Protein AF-A0A8S3WDG1-F1 (afdb_monomer_lite)

InterPro domains:
  IPR029526 PiggyBac transposable element-derived protein [PF13843] (2-52)

Foldseek 3Di:
DDDPVVVVVVVVVVVVVVVVVVLVVDQPDDDDPDPVVSVCCSVVVVVVLVVVVVVCCVVVVDDDDSVVSVVVVVVVVVVPDCDPVNVVPDDDDDDDDDDDDDDDD

Structure (mmCIF, N/CA/C/O backbone):
data_AF-A0A8S3WDG1-F1
#
_entry.id   AF-A0A8S3WDG1-F1
#
loop_
_atom_site.group_PDB
_atom_site.id
_atom_site.type_symbol
_atom_site.label_atom_id
_atom_site.label_alt_id
_atom_site.label_comp_id
_atom_site.label_asym_id
_atom_site.label_entity_id
_atom_site.label_seq_id
_atom_site.pdbx_PDB_ins_code
_atom_site.Cartn_x
_atom_site.Cartn_y
_atom_site.Cartn_z
_atom_site.occupancy
_atom_site.B_iso_or_equiv
_atom_site.auth_seq_id
_atom_site.auth_comp_id
_atom_site.auth_asym_id
_atom_site.auth_atom_id
_atom_site.pdbx_PDB_model_num
ATOM 1 N N . MET A 1 1 ? 28.594 -0.713 -28.675 1.00 73.12 1 MET A N 1
ATOM 2 C CA . MET A 1 1 ? 27.603 -1.698 -28.186 1.00 73.12 1 MET A CA 1
ATOM 3 C C . MET A 1 1 ? 27.904 -1.983 -26.723 1.00 73.12 1 MET A C 1
ATOM 5 O O . MET A 1 1 ? 29.070 -2.158 -26.399 1.00 73.12 1 MET A O 1
ATOM 9 N N . LYS A 1 2 ? 26.904 -1.951 -25.835 1.00 74.56 2 LYS A N 1
ATOM 10 C CA . LYS A 1 2 ? 27.092 -2.353 -24.430 1.00 74.56 2 LYS A CA 1
ATOM 11 C C . LYS A 1 2 ? 26.994 -3.884 -24.348 1.00 74.56 2 LYS A C 1
ATOM 13 O O . LYS A 1 2 ? 26.119 -4.436 -25.014 1.00 74.56 2 LYS A O 1
ATOM 18 N N . PRO A 1 3 ? 27.877 -4.568 -23.603 1.00 90.31 3 PRO A N 1
ATOM 19 C CA . PRO A 1 3 ? 27.862 -6.025 -23.525 1.00 90.31 3 PRO A CA 1
ATOM 20 C C . PRO A 1 3 ? 26.574 -6.508 -22.847 1.00 90.31 3 PRO A C 1
ATOM 22 O O . PRO A 1 3 ? 26.115 -5.895 -21.881 1.00 90.31 3 PRO A O 1
ATOM 25 N N . ALA A 1 4 ? 26.001 -7.606 -23.350 1.00 81.25 4 ALA A N 1
ATOM 26 C CA . ALA A 1 4 ? 24.704 -8.131 -22.909 1.00 81.25 4 ALA A CA 1
ATOM 27 C C . ALA A 1 4 ? 24.638 -8.353 -21.385 1.00 81.25 4 ALA A C 1
ATOM 29 O O . ALA A 1 4 ? 23.656 -7.986 -20.748 1.00 81.25 4 ALA A O 1
ATOM 30 N N . ILE A 1 5 ? 25.742 -8.805 -20.783 1.00 83.31 5 ILE A N 1
ATOM 31 C CA . ILE A 1 5 ? 25.858 -9.023 -19.335 1.00 83.31 5 ILE A CA 1
ATOM 32 C C . ILE A 1 5 ? 25.668 -7.745 -18.499 1.00 83.31 5 ILE A C 1
ATOM 34 O O . ILE A 1 5 ? 25.099 -7.785 -17.412 1.00 83.31 5 ILE A O 1
ATOM 38 N N . VAL A 1 6 ? 26.092 -6.587 -19.017 1.00 83.38 6 VAL A N 1
ATOM 39 C CA . VAL A 1 6 ? 25.920 -5.292 -18.338 1.00 83.38 6 VAL A CA 1
ATOM 40 C C . VAL A 1 6 ? 24.477 -4.804 -18.465 1.00 83.38 6 VAL A C 1
ATOM 42 O O . VAL A 1 6 ? 23.970 -4.130 -17.570 1.00 83.38 6 VAL A O 1
ATOM 45 N N . VAL A 1 7 ? 23.795 -5.152 -19.559 1.00 82.75 7 VAL A N 1
ATOM 46 C CA . VAL A 1 7 ? 22.378 -4.822 -19.759 1.00 82.75 7 VAL A CA 1
ATOM 47 C C . VAL A 1 7 ? 21.501 -5.647 -18.817 1.00 82.75 7 VAL A C 1
ATOM 49 O O . VAL A 1 7 ? 20.655 -5.072 -18.134 1.00 82.75 7 VAL A O 1
ATOM 52 N N . ASP A 1 8 ? 21.754 -6.952 -18.704 1.00 82.19 8 ASP A N 1
ATOM 53 C CA . ASP A 1 8 ? 21.000 -7.839 -17.811 1.00 82.19 8 ASP A CA 1
ATOM 54 C C . ASP A 1 8 ? 21.216 -7.502 -16.331 1.00 82.19 8 ASP A C 1
ATOM 56 O O . ASP A 1 8 ? 20.253 -7.431 -15.564 1.00 82.19 8 ASP A O 1
ATOM 60 N N . TYR A 1 9 ? 22.453 -7.192 -15.933 1.00 83.00 9 TYR A N 1
ATOM 61 C CA . TYR A 1 9 ? 22.750 -6.762 -14.566 1.00 83.00 9 TYR A CA 1
ATOM 62 C C . TYR A 1 9 ? 22.012 -5.470 -14.190 1.00 83.00 9 TYR A C 1
ATOM 64 O O . TYR A 1 9 ? 21.357 -5.399 -13.149 1.00 83.00 9 TYR A O 1
ATOM 72 N N . ASN A 1 10 ? 22.061 -4.450 -15.053 1.00 79.56 10 ASN A N 1
ATOM 73 C CA . ASN A 1 10 ? 21.382 -3.178 -14.794 1.00 79.56 10 ASN A CA 1
ATOM 74 C C . ASN A 1 10 ? 19.855 -3.326 -14.776 1.00 79.56 10 ASN A C 1
ATOM 76 O O . ASN A 1 10 ? 19.182 -2.624 -14.021 1.00 79.56 10 ASN A O 1
ATOM 80 N N . LYS A 1 11 ? 19.310 -4.259 -15.565 1.00 76.44 11 LYS A N 1
ATOM 81 C CA . LYS A 1 11 ? 17.880 -4.579 -15.572 1.00 76.44 11 LYS A CA 1
ATOM 82 C C . LYS A 1 11 ? 17.433 -5.228 -14.260 1.00 76.44 11 LYS A C 1
ATOM 84 O O . LYS A 1 11 ? 16.379 -4.871 -13.744 1.00 76.44 11 LYS A O 1
ATOM 89 N N . ALA A 1 12 ? 18.232 -6.140 -13.706 1.00 74.00 12 ALA A N 1
ATOM 90 C CA . ALA A 1 12 ? 17.930 -6.791 -12.431 1.00 74.00 12 ALA A CA 1
ATOM 91 C C . ALA A 1 12 ? 18.125 -5.853 -11.225 1.00 74.00 12 ALA A C 1
ATOM 93 O O . ALA A 1 12 ? 17.335 -5.886 -10.283 1.00 74.00 12 ALA A O 1
ATOM 94 N N . LYS A 1 13 ? 19.140 -4.980 -11.269 1.00 76.12 13 LYS A N 1
ATOM 95 C CA . LYS A 1 13 ? 19.474 -4.060 -10.171 1.00 76.12 13 LYS A CA 1
ATOM 96 C C . LYS A 1 13 ? 18.333 -3.091 -9.833 1.00 76.12 13 LYS A C 1
ATOM 98 O O . LYS A 1 13 ? 18.037 -2.887 -8.661 1.00 76.12 13 LYS A O 1
ATOM 103 N N . GLY A 1 14 ? 17.641 -2.567 -10.847 1.00 75.25 14 GLY A N 1
ATOM 104 C CA . GLY A 1 14 ? 16.582 -1.570 -10.649 1.00 75.25 14 GLY A CA 1
ATOM 105 C C . GLY A 1 14 ? 15.324 -2.086 -9.937 1.00 75.25 14 GLY A C 1
ATOM 106 O O . GLY A 1 14 ? 14.551 -1.284 -9.419 1.00 75.25 14 GLY A O 1
ATOM 107 N N . ALA A 1 15 ? 15.105 -3.404 -9.877 1.00 74.19 15 ALA A N 1
ATOM 108 C CA . ALA A 1 15 ? 13.928 -3.970 -9.216 1.00 74.19 15 ALA A CA 1
ATOM 109 C C . ALA A 1 15 ? 13.957 -3.767 -7.691 1.00 74.19 15 ALA A C 1
ATOM 111 O O . ALA A 1 15 ? 12.919 -3.503 -7.082 1.00 74.19 15 ALA A O 1
ATOM 112 N N . VAL A 1 16 ? 15.146 -3.854 -7.085 1.00 77.12 16 VAL A N 1
ATOM 113 C CA . VAL A 1 16 ? 15.339 -3.632 -5.644 1.00 77.12 16 VAL A CA 1
ATOM 114 C C . VAL A 1 16 ? 15.120 -2.159 -5.305 1.00 77.12 16 VAL A C 1
ATOM 116 O O . VAL A 1 16 ? 14.334 -1.854 -4.410 1.00 77.12 16 VAL A O 1
ATOM 119 N N . ASP A 1 17 ? 15.728 -1.254 -6.077 1.00 80.50 17 ASP A N 1
ATOM 120 C CA . ASP A 1 17 ? 15.594 0.197 -5.891 1.00 80.50 17 ASP A CA 1
ATOM 121 C C . ASP A 1 17 ? 14.136 0.664 -6.049 1.00 80.50 17 ASP A C 1
ATOM 123 O O . ASP A 1 17 ? 13.658 1.511 -5.294 1.00 80.50 17 ASP A O 1
ATOM 127 N N . LEU A 1 18 ? 13.394 0.082 -7.001 1.00 76.69 18 LEU A N 1
ATOM 128 C CA . LEU A 1 18 ? 11.977 0.391 -7.208 1.00 76.69 18 LEU A CA 1
ATOM 129 C C . LEU A 1 18 ? 11.119 -0.045 -6.013 1.00 76.69 18 LEU A C 1
ATOM 131 O O . LEU A 1 18 ? 10.237 0.697 -5.578 1.00 76.69 18 LEU A O 1
ATOM 135 N N . SER A 1 19 ? 11.379 -1.235 -5.468 1.00 71.94 19 SER A N 1
ATOM 136 C CA . SER A 1 19 ? 10.674 -1.730 -4.284 1.00 71.94 19 SER A CA 1
ATOM 137 C C . SER A 1 19 ? 10.962 -0.870 -3.050 1.00 71.94 19 SER A C 1
ATOM 139 O O . SER A 1 19 ? 10.035 -0.556 -2.300 1.00 71.94 19 SER A O 1
ATOM 141 N N . ASP A 1 20 ? 12.220 -0.470 -2.847 1.00 76.19 20 ASP A N 1
ATOM 142 C CA . ASP A 1 20 ? 12.625 0.384 -1.726 1.00 76.19 20 ASP A CA 1
ATOM 143 C C . ASP A 1 20 ? 11.986 1.778 -1.824 1.00 76.19 20 ASP A C 1
ATOM 145 O O . ASP A 1 20 ? 11.405 2.273 -0.857 1.00 76.19 20 ASP A O 1
ATOM 149 N N . GLN A 1 21 ? 11.948 2.362 -3.029 1.00 77.12 21 GLN A N 1
ATOM 150 C CA . GLN A 1 21 ? 11.223 3.610 -3.282 1.00 77.12 21 GLN A CA 1
ATOM 151 C C . GLN A 1 21 ? 9.732 3.480 -2.949 1.00 77.12 21 GLN A C 1
ATOM 153 O O . GLN A 1 21 ? 9.188 4.300 -2.209 1.00 77.12 21 GLN A O 1
ATOM 158 N N . MET A 1 22 ? 9.054 2.438 -3.441 1.00 69.94 22 MET A N 1
ATOM 159 C CA . MET A 1 22 ? 7.627 2.228 -3.162 1.00 69.94 22 MET A CA 1
ATOM 160 C C . MET A 1 22 ? 7.332 2.065 -1.663 1.00 69.94 22 MET A C 1
ATOM 162 O O . MET A 1 22 ? 6.281 2.520 -1.201 1.00 69.94 22 MET A O 1
ATOM 166 N N . ALA A 1 23 ? 8.245 1.449 -0.905 1.00 67.12 23 ALA A N 1
ATOM 167 C CA . ALA A 1 23 ? 8.144 1.325 0.547 1.00 67.12 23 ALA A CA 1
ATOM 168 C C . ALA A 1 23 ? 8.376 2.672 1.255 1.00 67.12 23 ALA A C 1
ATOM 170 O O . ALA A 1 23 ? 7.578 3.060 2.112 1.00 67.12 23 ALA A O 1
ATOM 171 N N . ALA A 1 24 ? 9.404 3.425 0.852 1.00 68.81 24 ALA A N 1
ATOM 172 C CA . ALA A 1 24 ? 9.728 4.732 1.422 1.00 68.81 24 ALA A CA 1
ATOM 173 C C . ALA A 1 24 ? 8.575 5.742 1.267 1.00 68.81 24 ALA A C 1
ATOM 175 O O . ALA A 1 24 ? 8.216 6.432 2.227 1.00 68.81 24 ALA A O 1
ATOM 176 N N . TYR A 1 25 ? 7.924 5.783 0.097 1.00 66.06 25 TYR A N 1
ATOM 177 C CA . TYR A 1 25 ? 6.806 6.699 -0.172 1.00 66.06 25 TYR A CA 1
ATOM 178 C C . TYR A 1 25 ? 5.501 6.338 0.557 1.00 66.06 25 TYR A C 1
ATOM 180 O O . TYR A 1 25 ? 4.548 7.115 0.507 1.00 66.06 25 TYR A O 1
ATOM 188 N N . GLN A 1 26 ? 5.404 5.175 1.210 1.00 61.66 26 GLN A N 1
ATOM 189 C CA . GLN A 1 26 ? 4.148 4.657 1.777 1.00 61.66 26 GLN A CA 1
ATOM 190 C C . GLN A 1 26 ? 4.204 4.446 3.289 1.00 61.66 26 GLN A C 1
ATOM 192 O O . GLN A 1 26 ? 3.529 3.567 3.818 1.00 61.66 26 GLN A O 1
ATOM 197 N N . THR A 1 27 ? 4.958 5.283 4.002 1.00 60.38 27 THR A N 1
ATOM 198 C CA . THR A 1 27 ? 5.057 5.182 5.461 1.00 60.38 27 THR A CA 1
ATOM 199 C C . THR A 1 27 ? 3.891 5.918 6.150 1.00 60.38 27 THR A C 1
ATOM 201 O O . THR A 1 27 ? 3.854 7.152 6.099 1.00 60.38 27 THR A O 1
ATOM 204 N N . PRO A 1 28 ? 2.954 5.236 6.845 1.00 58.19 28 PRO A N 1
ATOM 205 C CA . PRO A 1 28 ? 1.931 5.864 7.690 1.00 58.19 28 PRO A CA 1
ATOM 206 C C . PRO A 1 28 ? 2.564 6.373 8.999 1.00 58.19 28 PRO A C 1
ATOM 208 O O . PRO A 1 28 ? 2.239 5.935 10.104 1.00 58.19 28 PRO A O 1
ATOM 211 N N . LEU A 1 29 ? 3.549 7.266 8.887 1.00 58.31 29 LEU A N 1
ATOM 212 C CA . LEU A 1 29 ? 4.485 7.552 9.965 1.00 58.31 29 LEU A CA 1
ATOM 213 C C . LEU A 1 29 ? 3.852 8.431 11.060 1.00 58.31 29 LEU A C 1
ATOM 215 O O . LEU A 1 29 ? 3.923 9.657 11.033 1.00 58.31 29 LEU A O 1
ATOM 219 N N . ARG A 1 30 ? 3.272 7.795 12.082 1.00 61.16 30 ARG A N 1
ATOM 220 C CA . ARG A 1 30 ? 2.966 8.416 13.384 1.00 61.16 30 ARG A CA 1
ATOM 221 C C . ARG A 1 30 ? 4.198 8.282 14.285 1.00 61.16 30 ARG A C 1
ATOM 223 O O . ARG A 1 30 ? 4.698 7.170 14.472 1.00 61.16 30 ARG A O 1
ATOM 230 N N . LYS A 1 31 ? 4.696 9.383 14.869 1.00 59.78 31 LYS A N 1
ATOM 231 C CA . LYS A 1 31 ? 5.821 9.330 15.825 1.00 59.78 31 LYS A CA 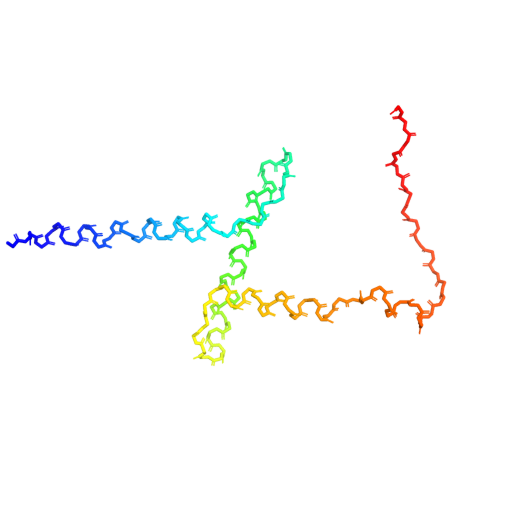1
ATOM 232 C C . LYS A 1 31 ? 5.454 8.412 16.997 1.00 59.78 31 LYS A C 1
ATOM 234 O O . LYS A 1 31 ? 4.566 8.727 17.780 1.00 59.78 31 LYS A O 1
ATOM 239 N N . THR A 1 32 ? 6.124 7.266 17.093 1.00 65.62 32 THR A N 1
ATOM 240 C CA . THR A 1 32 ? 5.872 6.246 18.117 1.00 65.62 32 THR A CA 1
ATOM 241 C C . THR A 1 32 ? 7.171 5.968 18.866 1.00 65.62 32 THR A C 1
ATOM 243 O O . THR A 1 32 ? 8.185 5.684 18.241 1.00 65.62 32 THR A O 1
ATOM 246 N N . LEU A 1 33 ? 7.139 6.022 20.202 1.00 69.38 33 LEU A N 1
ATOM 247 C CA . LEU A 1 33 ? 8.306 5.779 21.074 1.00 69.38 33 LEU A CA 1
ATOM 248 C C . LEU A 1 33 ? 8.785 4.313 21.066 1.00 69.38 33 LEU A C 1
ATOM 250 O O . LEU A 1 33 ? 9.902 4.009 21.464 1.00 69.38 33 LEU A O 1
ATOM 254 N N . LYS A 1 34 ? 7.925 3.388 20.628 1.00 78.12 34 LYS A N 1
ATOM 255 C CA . LYS A 1 34 ? 8.168 1.939 20.612 1.00 78.12 34 LYS A CA 1
ATOM 256 C C . LYS A 1 34 ? 8.417 1.466 19.178 1.00 78.12 34 LYS A C 1
ATOM 258 O O . LYS A 1 34 ? 7.467 1.317 18.410 1.00 78.12 34 LYS A O 1
ATOM 263 N N . TRP A 1 35 ? 9.681 1.212 18.837 1.00 80.75 35 TRP A N 1
ATOM 264 C CA . TRP A 1 35 ? 10.133 0.856 17.482 1.00 80.75 35 TRP A CA 1
ATOM 265 C C . TRP A 1 35 ? 9.403 -0.365 16.894 1.00 80.75 35 TRP A C 1
ATOM 267 O O . TRP A 1 35 ? 9.004 -0.345 15.733 1.00 80.75 35 TRP A O 1
ATOM 277 N N . TYR A 1 36 ? 9.133 -1.386 17.712 1.00 80.69 36 TYR A N 1
ATOM 278 C CA . TYR A 1 36 ? 8.467 -2.613 17.268 1.00 80.69 36 TYR A CA 1
ATOM 279 C C . TYR A 1 36 ? 7.023 -2.373 16.822 1.00 80.69 36 TYR A C 1
ATOM 281 O O . TYR A 1 36 ? 6.540 -3.054 15.926 1.00 80.69 36 TYR A O 1
ATOM 289 N N . LYS A 1 37 ? 6.327 -1.384 17.406 1.00 78.31 37 LYS A N 1
ATOM 290 C CA . LYS A 1 37 ? 4.962 -1.037 16.990 1.00 78.31 37 LYS A CA 1
ATOM 291 C C . LYS A 1 37 ? 4.965 -0.439 15.592 1.00 78.31 37 LYS A C 1
ATOM 293 O O . LYS A 1 37 ? 4.113 -0.796 14.793 1.00 78.31 37 LYS A O 1
ATOM 298 N N . LYS A 1 38 ? 5.935 0.432 15.295 1.00 75.38 38 LYS A N 1
ATOM 299 C CA . LYS A 1 38 ? 6.116 0.992 13.952 1.00 75.38 38 LYS A CA 1
ATOM 300 C C . LYS A 1 38 ? 6.320 -0.129 12.933 1.00 75.38 38 LYS A C 1
ATOM 302 O O . LYS A 1 38 ? 5.571 -0.203 11.972 1.00 75.38 38 LYS A O 1
ATOM 307 N N . VAL A 1 39 ? 7.263 -1.035 13.199 1.00 78.62 39 VAL A N 1
ATOM 308 C CA . VAL A 1 39 ? 7.541 -2.174 12.309 1.00 78.62 39 VAL A CA 1
ATOM 309 C C . VAL A 1 39 ? 6.313 -3.070 12.153 1.00 78.62 39 VAL A C 1
ATOM 311 O O . VAL A 1 39 ? 5.974 -3.433 11.036 1.00 78.62 39 VAL A O 1
ATOM 314 N N . ALA A 1 40 ? 5.611 -3.391 13.241 1.00 79.44 40 ALA A N 1
ATOM 315 C CA . ALA A 1 40 ? 4.417 -4.227 13.183 1.00 79.44 40 ALA A CA 1
ATOM 316 C C . ALA A 1 40 ? 3.295 -3.581 12.355 1.00 79.44 40 ALA A C 1
ATOM 318 O O . ALA A 1 40 ? 2.712 -4.252 11.513 1.00 79.44 40 ALA A O 1
ATOM 319 N N . PHE A 1 41 ? 3.007 -2.290 12.548 1.00 78.44 41 PHE A N 1
ATOM 320 C CA . PHE A 1 41 ? 1.982 -1.598 11.763 1.00 78.44 41 PHE A CA 1
ATOM 321 C C . PHE A 1 41 ? 2.380 -1.465 10.297 1.00 78.44 41 PHE A C 1
ATOM 323 O O . PHE A 1 41 ? 1.573 -1.803 9.436 1.00 78.44 41 PHE A O 1
ATOM 330 N N . ASP A 1 42 ? 3.611 -1.036 10.012 1.00 77.12 42 ASP A N 1
ATOM 331 C CA . ASP A 1 42 ? 4.097 -0.896 8.639 1.00 77.12 42 ASP A CA 1
ATOM 332 C C . ASP A 1 42 ? 4.083 -2.253 7.923 1.00 77.12 42 ASP A C 1
ATOM 334 O O . ASP A 1 42 ? 3.616 -2.346 6.793 1.00 77.12 42 ASP A O 1
ATOM 338 N N . LEU A 1 43 ? 4.521 -3.328 8.581 1.00 80.75 43 LEU A N 1
ATOM 339 C CA . LEU A 1 43 ? 4.562 -4.661 7.987 1.00 80.75 43 LEU A CA 1
ATOM 340 C C . LEU A 1 43 ? 3.156 -5.241 7.793 1.00 80.75 43 LEU A C 1
ATOM 342 O O . LEU A 1 43 ? 2.792 -5.616 6.682 1.00 80.75 43 LEU A O 1
ATOM 346 N N . ILE A 1 44 ? 2.344 -5.287 8.852 1.00 84.44 44 ILE A N 1
ATOM 347 C CA . ILE A 1 44 ? 1.023 -5.926 8.814 1.00 84.44 44 ILE A CA 1
ATOM 348 C C . ILE A 1 44 ? 0.087 -5.166 7.872 1.00 84.44 44 ILE A C 1
ATOM 350 O O . ILE A 1 44 ? -0.588 -5.797 7.060 1.00 84.44 44 ILE A O 1
ATOM 354 N N . LEU A 1 45 ? 0.060 -3.828 7.924 1.00 83.19 45 LEU A N 1
ATOM 355 C CA . LEU A 1 45 ? -0.817 -3.041 7.053 1.00 83.19 45 LEU A CA 1
ATOM 356 C C . LEU A 1 45 ? -0.371 -3.114 5.597 1.00 83.19 45 LEU A C 1
ATOM 358 O O . LEU A 1 45 ? -1.219 -3.280 4.725 1.00 83.19 45 LEU A O 1
ATOM 362 N N . ASN A 1 46 ? 0.931 -3.026 5.308 1.00 83.06 46 ASN A N 1
ATOM 363 C CA . ASN A 1 46 ? 1.390 -3.120 3.923 1.00 83.06 46 ASN A CA 1
ATOM 364 C C . ASN A 1 46 ? 1.142 -4.514 3.339 1.00 83.06 46 ASN A C 1
ATOM 366 O O . ASN A 1 46 ? 0.634 -4.604 2.222 1.00 83.06 46 ASN A O 1
ATOM 370 N N . ILE A 1 47 ? 1.404 -5.585 4.097 1.00 87.06 47 ILE A N 1
ATOM 371 C CA . ILE A 1 47 ? 1.109 -6.959 3.665 1.00 87.06 47 ILE A CA 1
ATOM 372 C C . ILE A 1 47 ? -0.396 -7.141 3.441 1.00 87.06 47 ILE A C 1
ATOM 374 O O . ILE A 1 47 ? -0.806 -7.609 2.379 1.00 87.06 47 ILE A O 1
ATOM 378 N N . ALA A 1 48 ? -1.233 -6.733 4.399 1.00 89.00 48 ALA A N 1
ATOM 379 C CA . ALA A 1 48 ? -2.684 -6.852 4.279 1.00 89.00 48 ALA A CA 1
ATOM 380 C C . ALA A 1 48 ? -3.225 -6.081 3.063 1.00 89.00 48 ALA A C 1
ATOM 382 O O . ALA A 1 48 ? -4.053 -6.604 2.320 1.00 89.00 48 ALA A O 1
ATOM 383 N N . MET A 1 49 ? -2.715 -4.870 2.814 1.00 89.38 49 MET A N 1
ATOM 384 C CA . MET A 1 49 ? -3.106 -4.046 1.669 1.00 89.38 49 MET A CA 1
ATOM 385 C C . MET A 1 49 ? -2.728 -4.677 0.327 1.00 89.38 49 MET A C 1
ATOM 387 O O . MET A 1 49 ? -3.536 -4.661 -0.600 1.00 89.38 49 MET A O 1
ATOM 391 N N . VAL A 1 50 ? -1.521 -5.240 0.209 1.00 88.12 50 VAL A N 1
ATOM 392 C CA . VAL A 1 50 ? -1.081 -5.922 -1.018 1.00 88.12 50 VAL A CA 1
ATOM 393 C C . VAL A 1 50 ? -1.910 -7.184 -1.255 1.00 88.12 50 VAL A C 1
ATOM 395 O O . VAL A 1 50 ? -2.396 -7.387 -2.366 1.00 88.12 50 VAL A O 1
ATOM 398 N N . ASN A 1 51 ? -2.155 -7.986 -0.216 1.00 90.00 51 ASN A N 1
ATOM 399 C CA . ASN A 1 51 ? -2.982 -9.191 -0.318 1.00 90.00 51 ASN A CA 1
ATOM 400 C C . ASN A 1 51 ? -4.424 -8.862 -0.736 1.00 90.00 51 ASN A C 1
ATOM 402 O O . ASN A 1 51 ? -4.978 -9.509 -1.625 1.00 90.00 51 ASN A O 1
ATOM 406 N N . ALA A 1 52 ? -5.015 -7.816 -0.152 1.00 90.75 52 ALA A N 1
ATOM 407 C CA . ALA A 1 52 ? -6.341 -7.338 -0.534 1.00 90.75 52 ALA A CA 1
ATOM 408 C C . ALA A 1 52 ? -6.382 -6.841 -1.990 1.00 90.75 52 ALA A C 1
ATOM 410 O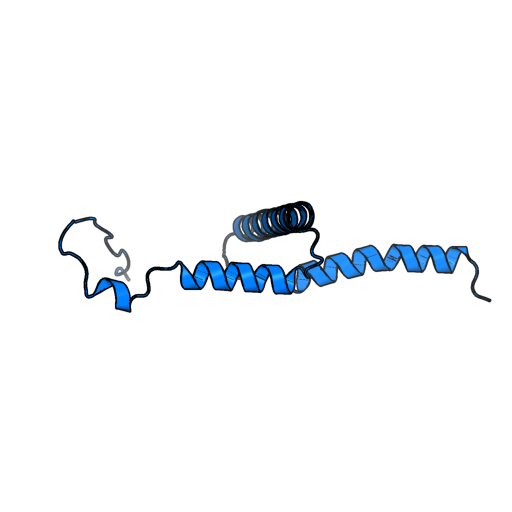 O . ALA A 1 52 ? -7.348 -7.113 -2.702 1.00 90.75 52 ALA A O 1
ATOM 411 N N . LEU A 1 53 ? -5.328 -6.163 -2.461 1.00 89.81 53 LEU A N 1
ATOM 412 C CA . LEU A 1 53 ? -5.219 -5.724 -3.854 1.00 89.81 53 LEU A CA 1
ATOM 413 C C . LEU A 1 53 ? -5.144 -6.914 -4.818 1.00 89.81 53 LEU A C 1
ATOM 415 O O . LEU A 1 53 ? -5.809 -6.895 -5.851 1.00 89.81 53 LEU A O 1
ATOM 419 N N . VAL A 1 54 ? -4.355 -7.944 -4.496 1.00 89.38 54 VAL A N 1
ATOM 420 C CA . VAL A 1 54 ? -4.268 -9.168 -5.311 1.00 89.38 54 VAL A CA 1
ATOM 421 C C . VAL A 1 54 ? -5.641 -9.828 -5.412 1.00 89.38 54 VAL A C 1
ATOM 423 O O . VAL A 1 54 ? -6.100 -10.097 -6.518 1.00 89.38 54 VAL A O 1
ATOM 426 N N . LEU A 1 55 ? -6.339 -9.994 -4.285 1.00 91.94 55 LEU A N 1
ATOM 427 C CA . LEU A 1 55 ? -7.691 -10.554 -4.268 1.00 91.94 55 LEU A CA 1
ATOM 428 C C . LEU A 1 55 ? -8.670 -9.720 -5.112 1.00 91.94 55 LEU A C 1
ATOM 430 O O . LEU A 1 55 ? -9.418 -10.270 -5.918 1.00 91.94 55 LEU A O 1
ATOM 434 N N . TYR A 1 56 ? -8.632 -8.392 -4.981 1.00 90.00 56 TYR A N 1
ATOM 435 C CA . TYR A 1 56 ? -9.482 -7.481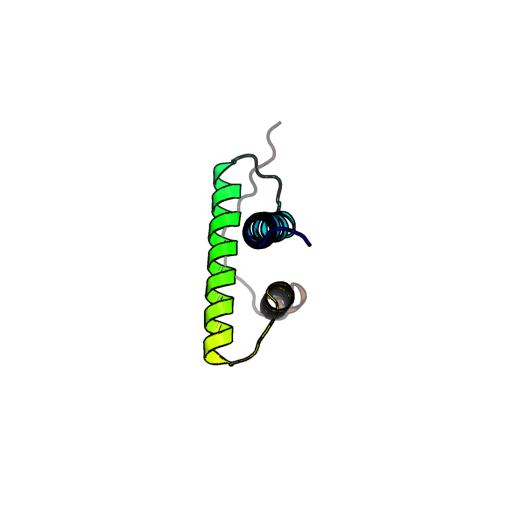 -5.750 1.00 90.00 56 TYR A CA 1
ATOM 436 C C . TYR A 1 56 ? -9.246 -7.592 -7.262 1.00 90.00 56 TYR A C 1
ATOM 438 O O . TYR A 1 56 ? -10.204 -7.609 -8.044 1.00 90.00 56 TYR A O 1
ATOM 446 N N . LYS A 1 57 ? -7.976 -7.701 -7.674 1.00 89.06 57 LYS A N 1
ATOM 447 C CA . LYS A 1 57 ? -7.591 -7.907 -9.074 1.00 89.06 57 LYS A CA 1
ATOM 448 C C . LYS A 1 57 ? -8.111 -9.242 -9.598 1.00 89.06 57 LYS A C 1
ATOM 450 O O . LYS A 1 57 ? -8.663 -9.260 -10.691 1.00 89.06 57 LYS A O 1
ATOM 455 N N . THR A 1 58 ? -8.006 -10.318 -8.819 1.00 89.81 58 THR A N 1
ATOM 456 C CA . THR A 1 58 ? -8.507 -11.646 -9.209 1.00 89.81 58 THR A CA 1
ATOM 457 C C . THR A 1 58 ? -10.024 -11.663 -9.389 1.00 89.81 58 THR A C 1
ATOM 459 O O . THR A 1 58 ? -10.521 -12.220 -10.361 1.00 89.81 58 THR A O 1
ATOM 462 N N . VAL A 1 59 ? -10.774 -11.031 -8.481 1.00 91.12 59 VAL A N 1
ATOM 463 C CA . VAL A 1 59 ? -12.247 -11.033 -8.526 1.00 91.12 59 VAL A CA 1
ATOM 464 C C . VAL A 1 59 ? -12.785 -10.114 -9.625 1.00 91.12 59 VAL A C 1
ATOM 466 O O . VAL A 1 59 ? -13.726 -10.467 -10.328 1.00 91.12 59 VAL A O 1
ATOM 469 N N . THR A 1 60 ? -12.194 -8.928 -9.789 1.00 86.88 60 THR A N 1
ATOM 470 C CA . THR A 1 60 ? -12.747 -7.884 -10.672 1.00 86.88 60 THR A CA 1
ATOM 471 C C . THR A 1 60 ? -12.078 -7.854 -12.052 1.00 86.88 60 THR A C 1
ATOM 473 O O . THR A 1 60 ? -12.562 -7.165 -12.945 1.00 86.88 60 THR A O 1
ATOM 476 N N . ASN A 1 61 ? -10.947 -8.551 -12.235 1.00 85.88 61 ASN A N 1
ATOM 477 C CA . ASN A 1 61 ? -10.071 -8.491 -13.419 1.00 85.88 61 ASN A CA 1
ATOM 478 C C . ASN A 1 61 ? -9.646 -7.063 -13.822 1.00 85.88 61 ASN A C 1
ATOM 480 O O . ASN A 1 61 ? -9.239 -6.807 -14.953 1.00 85.88 61 ASN A O 1
ATOM 484 N N . LYS A 1 62 ? -9.724 -6.105 -12.890 1.00 81.94 62 LYS A N 1
ATOM 485 C CA . LYS A 1 62 ? -9.357 -4.704 -13.122 1.00 81.94 62 LYS A CA 1
ATOM 486 C C . LYS A 1 62 ? -7.940 -4.442 -12.656 1.00 81.94 62 LYS A C 1
ATOM 488 O O . LYS A 1 62 ? -7.569 -4.777 -11.532 1.00 81.94 62 LYS A O 1
ATOM 493 N N . HIS A 1 63 ? -7.165 -3.764 -13.494 1.00 80.25 63 HIS A N 1
ATOM 494 C CA . HIS A 1 63 ? -5.830 -3.329 -13.124 1.00 80.25 63 HIS A CA 1
ATOM 495 C C . HIS A 1 63 ? -5.882 -1.948 -12.459 1.00 80.25 63 HIS A C 1
ATOM 497 O O . HIS A 1 63 ? -6.019 -0.931 -13.130 1.00 80.25 63 HIS A O 1
ATOM 503 N N . VAL A 1 64 ? -5.785 -1.920 -11.127 1.00 83.75 64 VAL A N 1
ATOM 504 C CA . VAL A 1 64 ? -5.772 -0.682 -10.329 1.00 83.75 64 VAL A CA 1
ATOM 505 C C . VAL A 1 64 ? -4.394 -0.485 -9.697 1.00 83.75 64 VAL A C 1
ATOM 507 O O . VAL A 1 64 ? -3.741 -1.455 -9.288 1.00 83.75 64 VAL A O 1
ATOM 510 N N . SER A 1 65 ? -3.937 0.770 -9.643 1.00 85.25 65 SER A N 1
ATOM 511 C CA . SER A 1 65 ? -2.711 1.149 -8.940 1.00 85.25 65 SER A CA 1
ATOM 512 C C . SER A 1 65 ? -2.901 0.989 -7.426 1.00 85.25 65 SER A C 1
ATOM 514 O O . SER A 1 65 ? -4.001 1.164 -6.898 1.00 85.25 65 SER A O 1
ATOM 516 N N . ILE A 1 66 ? -1.831 0.675 -6.691 1.00 81.50 66 ILE A N 1
ATOM 517 C CA . ILE A 1 66 ? -1.935 0.516 -5.233 1.00 81.50 66 ILE A CA 1
ATOM 518 C C . ILE A 1 66 ? -2.335 1.821 -4.524 1.00 81.50 66 ILE A C 1
ATOM 520 O O . ILE A 1 66 ? -2.984 1.788 -3.481 1.00 81.50 66 ILE A O 1
ATOM 524 N N . VAL A 1 67 ? -1.991 2.970 -5.113 1.00 84.81 67 VAL A N 1
ATOM 525 C CA . VAL A 1 67 ? -2.336 4.300 -4.595 1.00 84.81 67 VAL A CA 1
ATOM 526 C C . VAL A 1 67 ? -3.835 4.554 -4.723 1.00 84.81 67 VAL A C 1
ATOM 528 O O . VAL A 1 67 ? -4.467 4.983 -3.761 1.00 84.81 67 VAL A O 1
ATOM 531 N N . ASP A 1 68 ? -4.424 4.255 -5.879 1.00 86.75 68 ASP A N 1
ATOM 532 C CA . ASP A 1 68 ? -5.854 4.489 -6.099 1.00 86.75 68 ASP A CA 1
ATOM 533 C C . ASP A 1 68 ? -6.709 3.486 -5.324 1.00 86.75 68 ASP A C 1
ATOM 535 O O . ASP A 1 68 ? -7.716 3.865 -4.732 1.00 86.75 68 ASP A O 1
ATOM 539 N N . PHE A 1 69 ? -6.243 2.241 -5.196 1.00 88.00 69 PHE A N 1
ATOM 540 C CA . PHE A 1 69 ? -6.876 1.255 -4.322 1.00 88.00 69 PHE A CA 1
ATOM 541 C C . PHE A 1 69 ? -6.910 1.717 -2.856 1.00 88.00 69 PHE A C 1
ATOM 543 O O . PHE A 1 69 ? -7.945 1.629 -2.196 1.00 88.00 69 PHE A O 1
ATOM 550 N N . ARG A 1 70 ? -5.803 2.285 -2.354 1.00 87.88 70 ARG A N 1
ATOM 551 C CA . ARG A 1 70 ? -5.743 2.892 -1.014 1.00 87.88 70 ARG A CA 1
ATOM 552 C C . ARG A 1 70 ? -6.730 4.051 -0.863 1.00 87.88 70 ARG A C 1
ATOM 554 O O . ARG A 1 70 ? -7.400 4.125 0.163 1.00 87.88 70 ARG A O 1
ATOM 561 N N . LYS A 1 71 ? -6.852 4.933 -1.862 1.00 88.19 71 LYS A N 1
ATOM 562 C CA . LYS A 1 71 ? -7.816 6.052 -1.835 1.00 88.19 71 LYS A CA 1
ATOM 563 C C . LYS A 1 71 ? -9.262 5.566 -1.770 1.00 88.19 71 LYS A C 1
ATOM 565 O O . LYS A 1 71 ? -10.028 6.089 -0.968 1.00 88.19 71 LYS A O 1
ATOM 570 N N . GLU A 1 72 ? -9.625 4.568 -2.571 1.00 89.44 72 GLU A N 1
ATOM 571 C CA . GLU A 1 72 ? -10.982 4.005 -2.576 1.00 89.44 72 GLU A CA 1
ATOM 572 C C . GLU A 1 72 ? -11.324 3.331 -1.244 1.00 89.44 72 GLU A C 1
ATOM 574 O O . GLU A 1 72 ? -12.412 3.533 -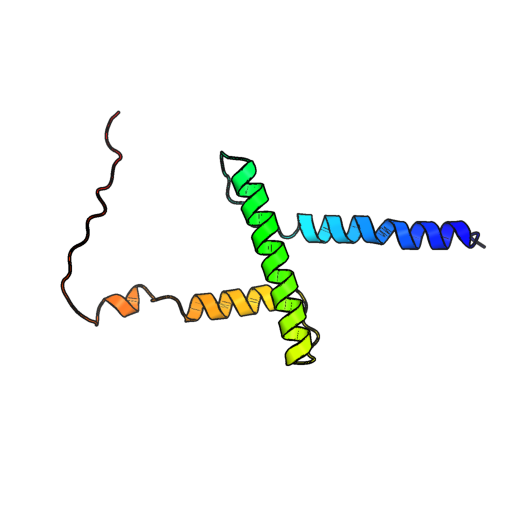0.703 1.00 89.44 72 GLU A O 1
ATOM 579 N N . ILE A 1 73 ? -10.370 2.605 -0.654 1.00 88.75 73 ILE A N 1
ATOM 580 C CA . ILE A 1 73 ? -10.519 2.055 0.697 1.00 88.75 73 ILE A CA 1
ATOM 581 C C . ILE A 1 73 ? -10.708 3.177 1.724 1.00 88.75 73 ILE A C 1
ATOM 583 O O . ILE A 1 73 ? -11.625 3.121 2.537 1.00 88.75 73 ILE A O 1
ATOM 587 N N . LEU A 1 74 ? -9.880 4.223 1.692 1.00 88.06 74 LEU A N 1
ATOM 588 C CA . LEU A 1 74 ? -10.012 5.348 2.622 1.00 88.06 74 LEU A CA 1
ATOM 589 C C . LEU A 1 74 ? -11.362 6.057 2.475 1.00 88.06 74 LEU A C 1
ATOM 591 O O . LEU A 1 74 ? -11.986 6.402 3.477 1.00 88.06 74 LEU A O 1
ATOM 595 N N . LYS A 1 75 ? -11.835 6.239 1.241 1.00 88.75 75 LYS A N 1
ATOM 596 C CA . LYS A 1 75 ? -13.136 6.840 0.937 1.00 88.75 75 LYS A CA 1
ATOM 597 C C . LYS A 1 75 ? -14.291 5.991 1.467 1.00 88.75 75 LYS A C 1
ATOM 599 O O . LYS A 1 75 ? -15.203 6.543 2.082 1.00 88.75 75 LYS A O 1
ATOM 604 N N . SER A 1 76 ? -14.240 4.671 1.281 1.00 88.50 76 SER A N 1
ATOM 605 C CA . SER A 1 76 ? -15.272 3.767 1.796 1.00 88.50 76 SER A CA 1
ATOM 606 C C . SER A 1 76 ? -15.267 3.725 3.324 1.00 88.50 76 SER A C 1
ATOM 608 O O . SER A 1 76 ? -16.329 3.794 3.939 1.00 88.50 76 SER A O 1
ATOM 610 N N . PHE A 1 77 ? -14.096 3.715 3.964 1.00 87.88 77 PHE A N 1
ATOM 611 C CA . PHE A 1 77 ? -14.010 3.841 5.417 1.00 87.88 77 PHE A CA 1
ATOM 612 C C . PHE A 1 77 ? -14.590 5.167 5.907 1.00 87.88 77 PHE A C 1
ATOM 614 O O . PHE A 1 77 ? -15.391 5.166 6.836 1.00 87.88 77 PHE A O 1
ATOM 621 N N . TRP A 1 78 ? -14.249 6.286 5.265 1.00 85.94 78 TRP A N 1
ATOM 622 C CA . TRP A 1 78 ? -14.736 7.608 5.657 1.00 85.94 78 TRP A CA 1
ATOM 623 C C . TRP A 1 78 ? -16.264 7.721 5.606 1.00 85.94 78 TRP A C 1
ATOM 625 O O . TRP A 1 78 ? -16.880 8.253 6.525 1.00 85.94 78 TRP A O 1
ATOM 635 N N . GLN A 1 79 ? -16.889 7.185 4.558 1.00 84.56 79 GLN A N 1
ATOM 636 C CA . GLN A 1 79 ? -18.348 7.198 4.396 1.00 84.56 79 GLN A CA 1
ATOM 637 C C . GLN A 1 79 ? -19.073 6.327 5.436 1.00 84.56 79 GLN A C 1
ATOM 639 O O . GLN A 1 79 ? -20.176 6.664 5.875 1.00 84.56 79 GLN A O 1
ATOM 644 N N . ASN A 1 80 ? -18.437 5.229 5.851 1.00 82.56 80 ASN A N 1
ATOM 645 C CA . ASN A 1 80 ? -18.983 4.281 6.821 1.00 82.56 80 ASN A CA 1
ATOM 646 C C . ASN A 1 80 ? -18.750 4.688 8.286 1.00 82.56 80 ASN A C 1
ATOM 648 O O . ASN A 1 80 ? -19.282 4.039 9.187 1.00 82.56 80 ASN A O 1
ATOM 652 N N . LEU A 1 81 ? -17.993 5.758 8.555 1.00 79.69 81 LEU A N 1
ATOM 653 C CA . LEU A 1 81 ? -17.821 6.266 9.914 1.00 79.69 81 LEU A CA 1
ATOM 654 C C . LEU A 1 81 ? -19.086 7.006 10.393 1.00 79.69 81 LEU A C 1
ATOM 656 O O . LEU A 1 81 ? -19.687 7.779 9.631 1.00 79.69 81 LEU A O 1
ATOM 660 N N . PRO A 1 82 ? -19.495 6.828 11.665 1.00 71.25 82 PRO A N 1
ATOM 661 C CA . PRO A 1 82 ? -20.527 7.664 12.258 1.00 71.25 82 PRO A CA 1
ATOM 662 C C . PRO A 1 82 ? -20.021 9.108 12.246 1.00 71.25 82 PRO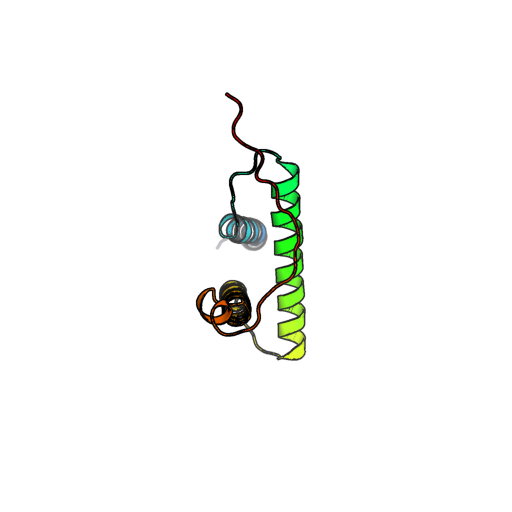 A C 1
ATOM 664 O O . PRO A 1 82 ? -19.010 9.445 12.861 1.00 71.25 82 PRO A O 1
ATOM 667 N N . HIS A 1 83 ? -20.698 9.957 11.476 1.00 63.72 83 HIS A N 1
ATOM 668 C CA . HIS A 1 83 ? -20.371 11.376 11.434 1.00 63.72 83 HIS A CA 1
ATOM 669 C C . HIS A 1 83 ? -20.801 11.988 12.774 1.00 63.72 83 HIS A C 1
ATOM 671 O O . HIS A 1 83 ? -21.888 11.636 13.240 1.00 63.72 83 HIS A O 1
ATOM 677 N N . PRO A 1 84 ? -20.018 12.882 13.402 1.00 60.62 84 PRO A N 1
ATOM 678 C CA . PRO A 1 84 ? -20.404 13.495 14.675 1.00 60.62 84 PRO A CA 1
ATOM 679 C C . PRO A 1 84 ? -21.751 14.241 14.605 1.00 60.62 84 PRO A C 1
ATOM 681 O O . PRO A 1 84 ? -22.422 14.370 15.622 1.00 60.62 84 PRO A O 1
ATOM 684 N N . GLU A 1 85 ? -22.212 14.639 13.414 1.00 56.97 85 GLU A N 1
ATOM 685 C CA . GLU A 1 85 ? -23.562 15.189 13.200 1.00 56.97 85 GLU A CA 1
ATOM 686 C C . GLU A 1 85 ? -24.690 14.145 13.206 1.00 56.97 85 GLU A C 1
ATOM 688 O O . GLU A 1 85 ? -25.837 14.478 13.487 1.00 56.97 85 GLU A O 1
ATOM 693 N N . ARG A 1 86 ? -24.401 12.865 12.944 1.00 48.31 86 ARG A N 1
ATOM 694 C CA . ARG A 1 86 ? -25.415 11.793 12.946 1.00 48.31 86 ARG A CA 1
ATOM 695 C C . ARG A 1 86 ? -25.724 11.250 14.345 1.00 48.31 86 ARG A C 1
ATOM 697 O O . ARG A 1 86 ? -26.678 10.495 14.492 1.00 48.31 86 ARG A O 1
ATOM 704 N N . LEU A 1 87 ? -24.956 11.642 15.365 1.00 50.38 87 LEU A N 1
ATOM 705 C CA . LEU A 1 87 ? -25.166 11.228 16.759 1.00 50.38 87 LEU A CA 1
ATOM 706 C C . LEU A 1 87 ? -26.040 12.195 17.574 1.00 50.38 87 LEU A C 1
ATOM 708 O O . LEU A 1 87 ? -26.356 11.888 18.718 1.00 50.38 87 LEU A O 1
ATOM 712 N N . GLN A 1 88 ? -26.468 13.334 17.018 1.00 52.12 88 GLN A N 1
ATOM 713 C CA . GLN A 1 88 ? -27.344 14.262 17.751 1.00 52.12 88 GLN A CA 1
ATOM 714 C C . GLN A 1 88 ? -28.836 13.896 17.661 1.00 52.12 88 GLN A C 1
ATOM 716 O O . GLN A 1 88 ? -29.607 14.289 18.528 1.00 52.12 88 GLN A O 1
ATOM 721 N N . ASN A 1 89 ? -29.240 13.074 16.684 1.00 43.91 89 ASN A N 1
ATOM 722 C CA . ASN A 1 89 ? -30.653 12.763 16.417 1.00 43.91 89 ASN A CA 1
ATOM 723 C C . ASN A 1 89 ? -31.009 11.280 16.607 1.00 43.91 89 ASN A C 1
ATOM 725 O O . ASN A 1 89 ? -31.821 10.732 15.862 1.00 43.91 89 ASN A O 1
ATOM 729 N N . GLY A 1 90 ? -30.414 10.597 17.588 1.00 40.84 90 GLY A N 1
ATOM 730 C CA . GLY A 1 90 ? -30.709 9.179 17.780 1.00 40.84 90 GLY A CA 1
ATOM 731 C C . GLY A 1 90 ? -30.226 8.577 19.089 1.00 40.84 90 GLY A C 1
ATOM 732 O O . GLY A 1 90 ? -29.209 7.899 19.101 1.00 40.84 90 GLY A O 1
ATOM 733 N N . ARG A 1 91 ? -31.073 8.711 20.116 1.00 34.22 91 ARG A N 1
ATOM 734 C CA . ARG A 1 91 ? -31.197 7.835 21.296 1.00 34.22 91 ARG A CA 1
ATOM 735 C C . ARG A 1 91 ? -30.238 8.098 22.473 1.00 34.22 91 ARG A C 1
ATOM 737 O O . ARG A 1 91 ? -29.023 7.969 22.394 1.00 34.22 91 ARG A O 1
ATOM 744 N N . GLN A 1 92 ? -30.887 8.445 23.581 1.00 39.31 92 GLN A N 1
ATOM 745 C CA . GLN A 1 92 ? -30.363 8.651 24.923 1.00 39.31 92 GLN A CA 1
ATOM 746 C C . GLN A 1 92 ? -29.851 7.357 25.585 1.00 39.31 92 GLN A C 1
ATOM 748 O O . GLN A 1 92 ? -30.311 6.266 25.256 1.00 39.31 92 GLN A O 1
ATOM 753 N N . GLU A 1 93 ? -28.988 7.582 26.583 1.00 36.50 93 GLU A N 1
ATOM 754 C CA . GLU A 1 93 ? -28.705 6.771 27.782 1.00 36.50 93 GLU A CA 1
ATOM 755 C C . GLU A 1 93 ? -27.967 5.427 27.646 1.00 36.50 93 GLU A C 1
ATOM 757 O O . GLU A 1 93 ? -28.373 4.517 26.930 1.00 36.50 93 GLU A O 1
ATOM 762 N N . GLY A 1 94 ? -26.889 5.283 28.434 1.00 31.52 94 GLY A N 1
ATOM 763 C CA . GLY A 1 94 ? -26.234 3.990 28.656 1.00 31.52 94 GLY A CA 1
ATOM 764 C C . GLY A 1 94 ? -24.731 4.028 28.943 1.00 31.52 94 GLY A C 1
ATOM 765 O O . GLY A 1 94 ? -23.949 3.481 28.182 1.00 31.52 94 GLY A O 1
ATOM 766 N N . ASN A 1 95 ? -24.329 4.686 30.030 1.00 43.41 95 ASN A N 1
ATOM 767 C CA . ASN A 1 95 ? -23.236 4.317 30.944 1.00 43.41 95 ASN A CA 1
ATOM 768 C C . ASN A 1 95 ? -22.109 3.399 30.410 1.00 43.41 95 ASN A C 1
ATOM 770 O O . ASN A 1 95 ? -22.249 2.188 30.491 1.00 43.41 95 ASN A O 1
ATOM 774 N N . THR A 1 96 ? -20.931 3.946 30.083 1.00 37.16 96 THR A N 1
ATOM 775 C CA . THR A 1 96 ? -19.639 3.329 30.468 1.00 37.16 96 THR A CA 1
ATOM 776 C C . THR A 1 96 ? -18.500 4.351 30.443 1.00 37.16 96 THR A C 1
ATOM 778 O O . THR A 1 96 ? -18.012 4.761 29.393 1.00 37.16 96 THR A O 1
ATOM 781 N N . CYS A 1 97 ? -18.108 4.747 31.653 1.00 41.38 97 CYS A N 1
ATOM 782 C CA . CYS A 1 97 ? -16.755 5.000 32.148 1.00 41.38 97 CYS A CA 1
ATOM 783 C C . CYS A 1 97 ? -15.602 5.029 31.117 1.00 41.38 97 CYS A C 1
ATOM 785 O O . CYS A 1 97 ? -15.078 3.989 30.733 1.00 41.38 97 CYS A O 1
ATOM 787 N N . PHE A 1 98 ? -15.099 6.227 30.808 1.00 35.19 98 PHE A N 1
ATOM 788 C CA . PHE A 1 98 ? -13.674 6.433 30.528 1.00 35.19 98 PHE A CA 1
ATOM 789 C C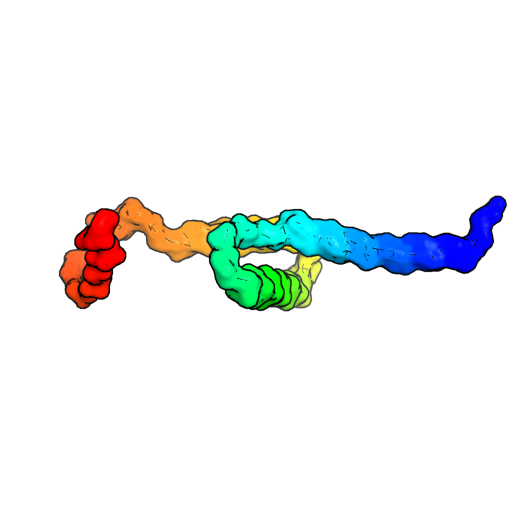 . PHE A 1 98 ? -13.180 7.593 31.391 1.00 35.19 98 PHE A C 1
ATOM 791 O O . PHE A 1 98 ? -13.266 8.767 31.029 1.00 35.19 98 PHE A O 1
ATOM 798 N N . ARG A 1 99 ? -12.704 7.235 32.587 1.00 37.12 99 ARG A N 1
ATOM 799 C CA . ARG A 1 99 ? -11.999 8.117 33.517 1.00 37.12 99 ARG A CA 1
ATOM 800 C C . ARG A 1 99 ? -10.758 8.664 32.808 1.00 37.12 99 ARG A C 1
ATOM 802 O O . ARG A 1 99 ? -9.854 7.907 32.465 1.00 37.12 99 ARG A O 1
ATOM 809 N N . LYS A 1 100 ? -10.739 9.974 32.553 1.00 38.88 100 LYS A N 1
ATOM 810 C CA . LYS A 1 100 ? -9.531 10.681 32.125 1.00 38.88 100 LYS A CA 1
ATOM 811 C C . LYS A 1 100 ? -8.561 10.692 33.298 1.00 38.88 100 LYS A C 1
ATOM 813 O O . LYS A 1 100 ? -8.843 11.283 34.333 1.00 38.88 100 LYS A O 1
ATOM 818 N N . GLU A 1 101 ? -7.437 10.021 33.122 1.00 41.06 101 GLU A N 1
ATOM 819 C CA . GLU A 1 101 ? -6.269 10.171 33.974 1.00 41.06 101 GLU A CA 1
ATOM 820 C C . GLU A 1 101 ? -5.289 11.077 33.242 1.00 41.06 101 GLU A C 1
ATOM 822 O O . GLU A 1 101 ? -4.801 10.710 32.169 1.00 41.06 101 GLU A O 1
ATOM 827 N N . LYS A 1 102 ? -5.121 12.289 33.781 1.00 39.88 102 LYS A N 1
ATOM 828 C CA . LYS A 1 102 ? -3.993 13.220 33.633 1.00 39.88 102 LYS A CA 1
ATOM 829 C C . LYS A 1 102 ? -4.406 14.532 34.287 1.00 39.88 102 LYS A C 1
ATOM 831 O O . LYS A 1 102 ? -5.026 15.343 33.623 1.00 39.88 102 LYS A O 1
ATOM 836 N N . ASP A 1 103 ? -4.113 14.640 35.577 1.00 38.44 103 ASP A N 1
ATOM 837 C CA . ASP A 1 103 ? -3.783 15.882 36.282 1.00 38.44 103 ASP A CA 1
ATOM 838 C C . ASP A 1 103 ? -3.127 15.465 37.604 1.00 38.44 103 ASP A C 1
ATOM 840 O O . ASP A 1 103 ? -3.779 15.267 38.627 1.00 38.44 103 ASP A O 1
ATOM 844 N N . LEU A 1 104 ? -1.820 15.219 37.540 1.00 42.34 104 LEU A N 1
ATOM 845 C CA . LEU A 1 104 ? -0.937 15.202 38.700 1.00 42.34 104 LEU A CA 1
ATOM 846 C C . LEU A 1 104 ? 0.466 15.559 38.203 1.00 42.34 104 LEU A C 1
ATOM 848 O O . LEU A 1 104 ? 1.097 14.762 37.503 1.00 42.34 104 LEU A O 1
ATOM 852 N N . LEU A 1 105 ? 0.876 16.758 38.635 1.00 38.19 105 LEU A N 1
ATOM 853 C CA . LEU A 1 105 ? 2.093 17.543 38.379 1.00 38.19 105 LEU A CA 1
ATOM 854 C C . LEU A 1 105 ? 2.011 18.533 37.213 1.00 38.19 105 LEU A C 1
ATOM 856 O O . LEU A 1 105 ? 2.054 18.107 36.038 1.00 38.19 105 LEU A O 1
#

pLDDT: mean 72.07, std 17.55, range [31.52, 91.94]

Organism: Parnassius apollo (NCBI:txid110799)

Secondary structure (DSSP, 8-state):
---HHHHHHHHHHHHHHHHHHHHHTT------S-HHHHHHHHHHHHHHHHHHHHHHHHHH-----HHHHHHHHHHHHHHHS--GGGGSSS---------------

Radius of gyration: 22.67 Å; chains: 1; bounding box: 59×29×67 Å

Sequence (105 aa):
MKPAIVVDYNKAKGAVDLSDQMAAYQTPLRKTLKWYKKVAFDLILNIAMVNALVLYKTVTNKHVSIVDFRKEILKSFWQNLPHPERLQNGRQEGNTCFRKEKDLL